Protein AF-A0A7S3MMF6-F1 (afdb_monomer_lite)

Structure (mmCIF, N/CA/C/O backbone):
data_AF-A0A7S3MMF6-F1
#
_entry.id   AF-A0A7S3MMF6-F1
#
loop_
_atom_site.group_PDB
_atom_site.id
_atom_site.type_symbol
_atom_site.label_atom_id
_atom_site.label_alt_id
_atom_site.label_comp_id
_atom_site.label_asym_id
_atom_site.label_entity_id
_atom_site.label_seq_id
_atom_site.pdbx_PDB_ins_code
_atom_site.Cartn_x
_atom_site.Cartn_y
_atom_site.Cartn_z
_atom_site.occupancy
_atom_site.B_iso_or_equiv
_atom_site.auth_seq_id
_atom_site.auth_comp_id
_atom_site.auth_asym_id
_atom_site.auth_atom_id
_atom_site.pdbx_PDB_model_num
ATOM 1 N N . MET A 1 1 ? 13.636 -14.211 -24.136 1.00 75.06 1 MET A N 1
ATOM 2 C CA . MET A 1 1 ? 12.797 -13.043 -23.828 1.00 75.06 1 MET A CA 1
ATOM 3 C C . MET A 1 1 ? 13.705 -11.837 -23.669 1.00 75.06 1 MET A C 1
ATOM 5 O O . MET A 1 1 ? 14.673 -11.921 -22.918 1.00 75.06 1 MET A O 1
ATOM 9 N N . THR A 1 2 ? 13.463 -10.772 -24.421 1.00 92.12 2 THR A N 1
ATOM 10 C CA . THR A 1 2 ? 14.153 -9.486 -24.279 1.00 92.12 2 THR A CA 1
ATOM 11 C C . THR A 1 2 ? 13.730 -8.794 -22.979 1.00 92.12 2 THR A C 1
ATOM 13 O O . THR A 1 2 ? 12.736 -9.172 -22.358 1.00 92.12 2 THR A O 1
ATOM 16 N N . LEU A 1 3 ? 14.459 -7.754 -22.562 1.00 87.31 3 LEU A N 1
ATOM 17 C CA . LEU A 1 3 ? 14.064 -6.953 -21.397 1.00 87.31 3 LEU A CA 1
ATOM 18 C C . LEU A 1 3 ? 12.680 -6.309 -21.591 1.00 87.31 3 LEU A C 1
ATOM 20 O O . LEU A 1 3 ? 11.883 -6.288 -20.661 1.00 87.31 3 LEU A O 1
ATOM 24 N N . ALA A 1 4 ? 12.373 -5.838 -22.803 1.00 90.44 4 ALA A N 1
ATOM 25 C CA . ALA A 1 4 ? 11.084 -5.220 -23.112 1.00 90.44 4 ALA A CA 1
ATOM 26 C C . ALA A 1 4 ? 9.922 -6.218 -22.997 1.00 90.44 4 ALA A C 1
ATOM 28 O O . ALA A 1 4 ? 8.887 -5.905 -22.415 1.00 90.44 4 ALA A O 1
ATOM 29 N N . GLU A 1 5 ? 10.110 -7.441 -23.494 1.00 90.75 5 GLU A N 1
ATOM 30 C CA . GLU A 1 5 ? 9.125 -8.515 -23.342 1.00 90.75 5 GLU A CA 1
ATOM 31 C C . GLU A 1 5 ? 8.950 -8.910 -21.863 1.00 90.75 5 GLU A C 1
ATOM 33 O O . GLU A 1 5 ? 7.824 -9.119 -21.418 1.00 90.75 5 GLU A O 1
ATOM 38 N N . TYR A 1 6 ? 10.038 -8.949 -21.080 1.00 87.88 6 TYR A N 1
ATOM 39 C CA . TYR A 1 6 ? 9.980 -9.232 -19.639 1.00 87.88 6 TYR A CA 1
ATOM 40 C C . TYR A 1 6 ? 9.169 -8.173 -18.875 1.00 87.88 6 TYR A C 1
ATOM 42 O O . TYR A 1 6 ? 8.351 -8.523 -18.020 1.00 87.88 6 TYR A O 1
ATOM 50 N N . GLU A 1 7 ? 9.364 -6.887 -19.184 1.00 89.94 7 GLU A N 1
ATOM 51 C CA . GLU A 1 7 ? 8.584 -5.799 -18.581 1.00 89.94 7 GLU A CA 1
ATOM 52 C C . GLU A 1 7 ? 7.107 -5.868 -18.985 1.00 89.94 7 GLU A C 1
ATOM 54 O O . GLU A 1 7 ? 6.244 -5.801 -18.112 1.00 89.94 7 GLU A O 1
ATOM 59 N N . ALA A 1 8 ? 6.804 -6.117 -20.264 1.00 91.69 8 ALA A N 1
ATOM 60 C CA . ALA A 1 8 ? 5.425 -6.237 -20.743 1.00 91.69 8 ALA A CA 1
ATOM 61 C C . ALA A 1 8 ? 4.652 -7.371 -20.043 1.00 91.69 8 ALA A C 1
ATOM 63 O O . ALA A 1 8 ? 3.504 -7.191 -19.631 1.00 91.69 8 ALA A O 1
ATOM 64 N N . VAL A 1 9 ? 5.289 -8.530 -19.845 1.00 90.56 9 VAL A N 1
ATOM 65 C CA . VAL A 1 9 ? 4.706 -9.636 -19.063 1.00 90.56 9 VAL A CA 1
ATOM 66 C C . VAL A 1 9 ? 4.527 -9.234 -17.593 1.00 90.56 9 VAL A C 1
ATOM 68 O O . VAL A 1 9 ? 3.535 -9.600 -16.959 1.00 90.56 9 VAL A O 1
ATOM 71 N N . GLY A 1 10 ? 5.454 -8.445 -17.046 1.00 91.25 10 GLY A N 1
ATOM 72 C CA . GLY A 1 10 ? 5.378 -7.922 -15.681 1.00 91.25 10 GLY A CA 1
ATOM 73 C C . GLY A 1 10 ? 4.186 -7.001 -15.462 1.00 91.25 10 GLY A C 1
ATOM 74 O O . GLY A 1 10 ? 3.491 -7.121 -14.447 1.00 91.25 10 GLY A O 1
ATOM 75 N N . ASP A 1 11 ? 3.923 -6.124 -16.423 1.00 92.44 11 ASP A N 1
ATOM 76 C CA . ASP A 1 11 ? 2.786 -5.209 -16.396 1.00 92.44 11 ASP A CA 1
ATOM 77 C C . ASP A 1 11 ? 1.463 -5.962 -16.573 1.00 92.44 11 ASP A C 1
ATOM 79 O O . ASP A 1 11 ? 0.513 -5.717 -15.824 1.00 92.44 11 ASP A O 1
ATOM 83 N N . LEU A 1 12 ? 1.419 -6.960 -17.465 1.00 94.19 12 LEU A N 1
ATOM 84 C CA . LEU A 1 12 ? 0.256 -7.840 -17.628 1.00 94.19 12 LEU A CA 1
ATOM 85 C C . LEU A 1 12 ? -0.094 -8.562 -16.320 1.00 94.19 12 LEU A C 1
ATOM 87 O O . LEU A 1 12 ? -1.253 -8.576 -15.901 1.00 94.19 12 LEU A O 1
ATOM 91 N N . ILE A 1 13 ? 0.908 -9.136 -15.649 1.00 94.19 13 ILE A N 1
ATOM 92 C CA . ILE A 1 13 ? 0.711 -9.837 -14.375 1.00 94.19 13 ILE A CA 1
ATOM 93 C C . ILE A 1 13 ? 0.284 -8.872 -13.273 1.00 94.19 13 ILE A C 1
ATOM 95 O O . ILE A 1 13 ? -0.586 -9.214 -12.473 1.00 94.19 13 ILE A O 1
ATOM 99 N N . THR A 1 14 ? 0.840 -7.661 -13.248 1.00 95.75 14 THR A N 1
ATOM 100 C CA . THR A 1 14 ? 0.409 -6.614 -12.314 1.00 95.75 14 THR A CA 1
ATOM 101 C C . THR A 1 14 ? -1.070 -6.281 -12.507 1.00 95.75 14 THR A C 1
ATOM 103 O O . THR A 1 14 ? -1.829 -6.290 -11.536 1.00 95.75 14 THR A O 1
ATOM 106 N N . GLY A 1 15 ? -1.498 -6.051 -13.752 1.00 96.19 15 GLY A N 1
ATOM 107 C CA . GLY A 1 15 ? -2.894 -5.763 -14.079 1.00 96.19 15 GLY A CA 1
ATOM 108 C C . GLY A 1 15 ? -3.831 -6.915 -13.713 1.00 96.19 15 GLY A C 1
ATOM 109 O O . GLY A 1 15 ? -4.857 -6.696 -13.067 1.00 96.19 15 GLY A O 1
ATOM 110 N N . TYR A 1 16 ? -3.455 -8.154 -14.047 1.00 96.75 16 TYR A N 1
ATOM 111 C CA . TYR A 1 16 ? -4.220 -9.345 -13.670 1.00 96.75 16 TYR A CA 1
ATOM 112 C C . TYR A 1 16 ? -4.363 -9.471 -12.149 1.00 96.75 16 TYR A C 1
ATOM 114 O O . TYR A 1 16 ? -5.465 -9.667 -11.640 1.00 96.75 16 TYR A O 1
ATOM 122 N N . LEU A 1 17 ? -3.266 -9.311 -11.411 1.00 97.25 17 LEU A N 1
ATOM 123 C CA . LEU A 1 17 ? -3.246 -9.410 -9.957 1.00 97.25 17 LEU A CA 1
ATOM 124 C C . LEU A 1 17 ? -4.150 -8.363 -9.299 1.00 97.25 17 LEU A C 1
ATOM 126 O O . LEU A 1 17 ? -4.963 -8.708 -8.444 1.00 97.25 17 LEU A O 1
ATOM 130 N N . GLN A 1 18 ? -4.070 -7.106 -9.735 1.00 97.81 18 GLN A N 1
ATOM 131 C CA . GLN A 1 18 ? -4.945 -6.039 -9.243 1.00 97.81 18 GLN A CA 1
ATOM 132 C C . GLN A 1 18 ? -6.414 -6.290 -9.594 1.00 97.81 18 GLN A C 1
ATOM 134 O O . GLN A 1 18 ? -7.297 -6.020 -8.782 1.00 97.81 18 GLN A O 1
ATOM 139 N N . ASN A 1 19 ? -6.694 -6.881 -10.756 1.00 98.12 19 ASN A N 1
ATOM 140 C CA . ASN A 1 19 ? -8.042 -7.308 -11.113 1.00 98.12 19 ASN A CA 1
ATOM 141 C C . ASN A 1 19 ? -8.558 -8.434 -10.197 1.00 98.12 19 ASN A C 1
ATOM 143 O O . ASN A 1 19 ? -9.714 -8.403 -9.779 1.00 98.12 19 ASN A O 1
ATOM 147 N N . VAL A 1 20 ? -7.708 -9.398 -9.825 1.00 98.06 20 VAL A N 1
ATOM 148 C CA . VAL A 1 20 ? -8.057 -10.430 -8.833 1.00 98.06 20 VAL A CA 1
ATOM 149 C C . VAL A 1 20 ? -8.347 -9.798 -7.471 1.00 98.06 20 VAL A C 1
ATOM 151 O O . VAL A 1 20 ? -9.352 -10.147 -6.856 1.00 98.06 20 VAL A O 1
ATOM 154 N N . MET A 1 21 ? -7.530 -8.844 -7.012 1.00 98.50 21 MET A N 1
ATOM 155 C CA . MET A 1 21 ? -7.779 -8.120 -5.757 1.00 98.50 21 MET A CA 1
ATOM 156 C C . MET A 1 21 ? -9.150 -7.431 -5.761 1.00 98.50 21 MET A C 1
ATOM 158 O O . MET A 1 21 ? -9.923 -7.595 -4.819 1.00 98.50 21 MET A O 1
ATOM 162 N N . LYS A 1 22 ? -9.492 -6.726 -6.844 1.00 98.56 22 LYS A N 1
ATOM 163 C CA . LYS A 1 22 ? -10.790 -6.052 -6.980 1.00 98.56 22 LYS A CA 1
ATOM 164 C C . LYS A 1 22 ? -11.956 -7.041 -7.015 1.00 98.56 22 LYS A C 1
ATOM 166 O O . LYS A 1 22 ? -12.875 -6.945 -6.211 1.00 98.56 22 LYS A O 1
ATOM 171 N N . ASN A 1 23 ? -11.901 -8.038 -7.895 1.00 98.12 23 ASN A N 1
ATOM 172 C CA . ASN A 1 23 ? -13.064 -8.885 -8.176 1.00 98.12 23 ASN A CA 1
ATOM 173 C C . ASN A 1 23 ? -13.262 -10.025 -7.170 1.00 98.12 23 ASN A C 1
ATOM 175 O O . ASN A 1 23 ? -14.395 -10.378 -6.860 1.00 98.12 23 ASN A O 1
ATOM 179 N N . ARG A 1 24 ? -12.177 -10.631 -6.667 1.00 97.31 24 ARG A N 1
ATOM 180 C CA . ARG A 1 24 ? -12.257 -11.770 -5.733 1.00 97.31 24 ARG A CA 1
ATOM 181 C C . ARG A 1 24 ? -12.275 -11.323 -4.273 1.00 97.31 24 ARG A C 1
ATOM 183 O O . ARG A 1 24 ? -12.893 -11.989 -3.442 1.00 97.31 24 ARG A O 1
ATOM 190 N N . PHE A 1 25 ? -11.595 -10.221 -3.962 1.00 97.81 25 PHE A N 1
ATOM 191 C CA . PHE A 1 25 ? -11.432 -9.736 -2.590 1.00 97.81 25 PHE A CA 1
ATOM 192 C C . PHE A 1 25 ? -12.188 -8.440 -2.300 1.00 97.81 25 PHE A C 1
ATOM 194 O O . PHE A 1 25 ? -12.192 -8.017 -1.152 1.00 97.81 25 PHE A O 1
ATOM 201 N N . GLY A 1 26 ? -12.851 -7.836 -3.292 1.00 97.94 26 GLY A N 1
ATOM 202 C CA . GLY A 1 26 ? -13.626 -6.609 -3.095 1.00 97.94 26 GLY A CA 1
ATOM 203 C C . GLY A 1 26 ? -12.765 -5.376 -2.816 1.00 97.94 26 GLY A C 1
ATOM 204 O O . GLY A 1 26 ? -13.288 -4.360 -2.363 1.00 97.94 26 GLY A O 1
ATOM 205 N N . MET A 1 27 ? -11.453 -5.453 -3.073 1.00 98.62 27 MET A N 1
ATOM 206 C CA . MET A 1 27 ? -10.541 -4.342 -2.808 1.00 98.62 27 MET A CA 1
ATOM 207 C C . MET A 1 27 ? -10.930 -3.128 -3.653 1.00 98.62 27 MET A C 1
ATOM 209 O O . MET A 1 27 ? -11.120 -3.238 -4.864 1.00 98.62 27 MET A O 1
ATOM 213 N N . GLN A 1 28 ? -11.002 -1.967 -3.019 1.00 98.50 28 GLN A N 1
ATOM 214 C CA . GLN A 1 28 ? -11.266 -0.685 -3.650 1.00 98.50 28 GLN A CA 1
ATOM 215 C C . GLN A 1 28 ? -9.948 -0.025 -4.041 1.00 98.50 28 GLN A C 1
ATOM 217 O O . GLN A 1 28 ? -9.035 0.106 -3.228 1.00 98.50 28 GLN A O 1
ATOM 222 N N . GLU A 1 29 ? -9.850 0.390 -5.300 1.00 98.38 29 GLU A N 1
ATOM 223 C CA . GLU A 1 29 ? -8.704 1.132 -5.817 1.00 98.38 29 GLU A CA 1
ATOM 224 C C . GLU A 1 29 ? -8.907 2.627 -5.568 1.00 98.38 29 GLU A C 1
ATOM 226 O O . GLU A 1 29 ? -9.846 3.230 -6.089 1.00 98.38 29 GLU A O 1
ATOM 231 N N . ILE A 1 30 ? -8.019 3.229 -4.779 1.00 97.25 30 ILE A N 1
ATOM 232 C CA . ILE A 1 30 ? -8.056 4.656 -4.454 1.00 97.25 30 ILE A CA 1
ATOM 233 C C . ILE A 1 30 ? -6.862 5.330 -5.110 1.00 97.25 30 ILE A C 1
ATOM 235 O O . ILE A 1 30 ? -5.728 4.877 -4.973 1.00 97.25 30 ILE A O 1
ATOM 239 N N . TRP A 1 31 ? -7.111 6.441 -5.795 1.00 96.50 31 TRP A N 1
ATOM 240 C CA . TRP A 1 31 ? -6.059 7.255 -6.389 1.00 96.50 31 TRP A CA 1
ATOM 241 C C . TRP A 1 31 ? -5.713 8.419 -5.472 1.00 96.50 31 TRP A C 1
ATOM 243 O O . TRP A 1 31 ? -6.559 9.267 -5.194 1.00 96.50 31 TRP A O 1
ATOM 253 N N . VAL A 1 32 ? -4.465 8.454 -5.024 1.00 95.25 32 VAL A N 1
ATOM 254 C CA . VAL A 1 32 ? -3.954 9.421 -4.056 1.00 95.25 32 VAL A CA 1
ATOM 255 C C . VAL A 1 32 ? -2.933 10.356 -4.690 1.00 95.25 32 VAL A C 1
ATOM 257 O O . VAL A 1 32 ? -2.153 9.962 -5.557 1.00 95.25 32 VAL A O 1
ATOM 260 N N . GLY A 1 33 ? -2.946 11.605 -4.247 1.00 91.38 33 GLY A N 1
ATOM 261 C CA . GLY A 1 33 ? -2.087 12.678 -4.733 1.00 91.38 33 GLY A CA 1
ATOM 262 C C . GLY A 1 33 ? -2.135 13.863 -3.774 1.00 91.38 33 GLY A C 1
ATOM 263 O O . GLY A 1 33 ? -2.475 13.713 -2.599 1.00 91.38 33 GLY A O 1
ATOM 264 N N . ASP A 1 34 ? -1.813 15.054 -4.263 1.00 86.81 34 ASP A N 1
ATOM 265 C CA . ASP A 1 34 ? -1.909 16.257 -3.440 1.00 86.81 34 ASP A CA 1
ATOM 266 C C . ASP A 1 34 ? -3.377 16.602 -3.135 1.00 86.81 34 ASP A C 1
ATOM 268 O O . ASP A 1 34 ? -4.157 16.903 -4.037 1.00 86.81 34 ASP A O 1
ATOM 272 N N . SER A 1 35 ? -3.750 16.598 -1.851 1.00 80.12 35 SER A N 1
ATOM 273 C CA . SER A 1 35 ? -5.098 16.972 -1.403 1.00 80.12 35 SER A CA 1
ATOM 274 C C . SER A 1 35 ? -5.503 18.398 -1.797 1.00 80.12 35 SER A C 1
ATOM 276 O O . SER A 1 35 ? -6.690 18.661 -1.982 1.00 80.12 35 SER A O 1
ATOM 278 N N . ALA A 1 36 ? -4.536 19.307 -1.973 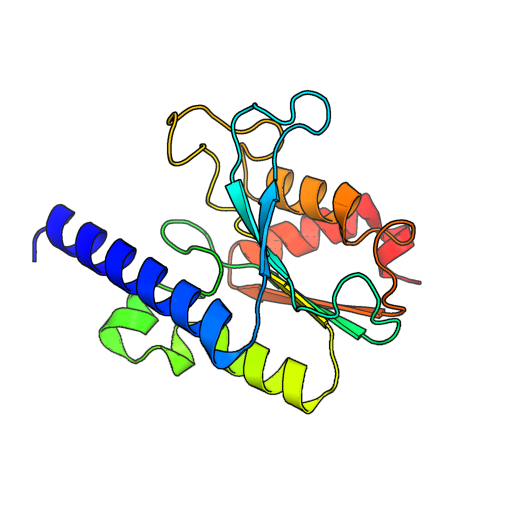1.00 86.56 36 ALA A N 1
ATOM 279 C CA . ALA A 1 36 ? -4.790 20.674 -2.422 1.00 86.56 36 ALA A CA 1
ATOM 280 C C . ALA A 1 36 ? -5.051 20.765 -3.936 1.00 86.56 36 ALA A C 1
ATOM 282 O O . ALA A 1 36 ? -5.598 21.761 -4.410 1.00 86.56 36 ALA A O 1
ATOM 283 N N . ASN A 1 37 ? -4.695 19.728 -4.701 1.00 89.75 37 ASN A N 1
ATOM 284 C CA . ASN A 1 37 ? -4.936 19.646 -6.136 1.00 89.75 37 ASN A CA 1
ATOM 285 C C . ASN A 1 37 ? -5.556 18.287 -6.518 1.00 89.75 37 ASN A C 1
ATOM 287 O O . ASN A 1 37 ? -4.853 17.406 -7.020 1.00 89.75 37 ASN A O 1
ATOM 291 N N . PRO A 1 38 ? -6.883 18.120 -6.358 1.00 86.19 38 PRO A N 1
ATOM 292 C CA . PRO A 1 38 ? -7.578 16.863 -6.663 1.00 86.19 38 PRO A CA 1
ATOM 293 C C . PRO A 1 38 ? -7.458 16.398 -8.123 1.00 86.19 38 PRO A C 1
ATOM 295 O O . PRO A 1 38 ? -7.602 15.211 -8.414 1.00 86.19 38 PRO A O 1
ATOM 298 N N . ASN A 1 39 ? -7.188 17.327 -9.045 1.00 90.44 39 ASN A N 1
ATOM 299 C CA . ASN A 1 39 ? -6.976 17.044 -10.468 1.00 90.44 39 ASN A CA 1
ATOM 300 C C . ASN A 1 39 ? -5.490 16.856 -10.820 1.00 90.44 39 ASN A C 1
ATOM 302 O O . ASN A 1 39 ? -5.143 16.741 -11.995 1.00 90.44 39 ASN A O 1
ATOM 306 N N . GLY A 1 40 ? -4.614 16.867 -9.816 1.00 93.31 40 GLY A N 1
ATOM 307 C CA . GLY A 1 40 ? -3.180 16.699 -9.965 1.00 93.31 40 GLY A CA 1
ATOM 308 C C . GLY A 1 40 ? -2.754 15.254 -10.247 1.00 93.31 40 GLY A C 1
ATOM 309 O O . GLY A 1 40 ? -3.583 14.340 -10.318 1.00 93.31 40 GLY A O 1
ATOM 310 N N . PRO A 1 41 ? -1.436 15.038 -10.401 1.00 96.06 41 PRO A N 1
ATOM 311 C CA . PRO A 1 41 ? -0.879 13.716 -10.638 1.00 96.06 41 PRO A CA 1
ATOM 312 C C . PRO A 1 41 ? -1.127 12.817 -9.419 1.00 96.06 41 PRO A C 1
ATOM 314 O O . PRO A 1 41 ? -1.024 13.257 -8.271 1.00 96.06 41 PRO A O 1
ATOM 317 N N . LYS A 1 42 ? -1.451 11.547 -9.675 1.00 96.50 42 LYS A N 1
ATOM 318 C CA . LYS A 1 42 ? -1.908 10.594 -8.658 1.00 96.50 42 LYS A CA 1
ATOM 319 C C . LYS A 1 42 ? -1.384 9.183 -8.890 1.00 96.50 42 LYS A C 1
ATOM 321 O O . LYS A 1 42 ? -1.137 8.778 -10.022 1.00 96.50 42 LYS A O 1
ATOM 326 N N . VAL A 1 43 ? -1.247 8.428 -7.808 1.00 96.88 43 VAL A N 1
ATOM 327 C CA . VAL A 1 43 ? -0.881 7.005 -7.813 1.00 96.88 43 VAL A CA 1
ATOM 328 C C . VAL A 1 43 ? -1.942 6.190 -7.098 1.00 96.88 43 VAL A C 1
ATOM 330 O O . VAL A 1 43 ? -2.678 6.728 -6.277 1.00 96.88 43 VAL A O 1
ATOM 333 N N . ASN A 1 44 ? -2.048 4.903 -7.407 1.00 97.44 44 ASN A N 1
ATOM 334 C CA . ASN A 1 44 ? -3.056 4.065 -6.778 1.00 97.44 44 ASN A CA 1
ATOM 335 C C . ASN A 1 44 ? -2.562 3.421 -5.476 1.00 97.44 44 ASN A C 1
ATOM 337 O O . ASN A 1 44 ? -1.391 3.080 -5.322 1.00 97.44 44 ASN A O 1
ATOM 341 N N . ILE A 1 45 ? -3.498 3.207 -4.563 1.00 98.50 45 ILE A N 1
ATOM 342 C CA . ILE A 1 45 ? -3.424 2.271 -3.443 1.00 98.50 45 ILE A CA 1
ATOM 343 C C . ILE A 1 45 ? -4.674 1.394 -3.473 1.00 98.50 45 ILE A C 1
ATOM 345 O O . ILE A 1 45 ? -5.613 1.664 -4.226 1.00 98.50 45 ILE A O 1
ATOM 349 N N . PHE A 1 46 ? -4.709 0.364 -2.634 1.00 98.88 46 PHE A N 1
ATOM 350 C CA . PHE A 1 46 ? -5.897 -0.469 -2.480 1.00 98.88 46 PHE A CA 1
ATOM 351 C C . PHE A 1 46 ? -6.298 -0.563 -1.018 1.00 98.88 46 PHE A C 1
ATOM 353 O O . PHE A 1 46 ? -5.439 -0.731 -0.157 1.00 98.88 46 PHE A O 1
ATOM 360 N N . VAL A 1 47 ? -7.596 -0.503 -0.744 1.00 98.81 47 VAL A N 1
ATOM 361 C CA . VAL A 1 47 ? -8.156 -0.721 0.595 1.00 98.81 47 VAL A CA 1
ATOM 362 C C . VAL A 1 47 ? -9.295 -1.735 0.540 1.00 98.81 47 VAL A C 1
ATOM 364 O O . VAL A 1 47 ? -9.889 -1.921 -0.520 1.00 98.81 47 VAL A O 1
ATOM 367 N N . SER A 1 48 ? -9.596 -2.425 1.637 1.00 98.56 48 SER A N 1
ATOM 368 C CA . SER A 1 48 ? -10.814 -3.242 1.722 1.00 98.56 48 SER A CA 1
ATOM 369 C C . SER A 1 48 ? -12.070 -2.360 1.715 1.00 98.56 48 SER A C 1
ATOM 371 O O . SER A 1 48 ? -12.012 -1.165 2.010 1.00 98.56 48 SER A O 1
ATOM 373 N N . ASP A 1 49 ? -13.216 -2.936 1.357 1.00 97.19 49 ASP A N 1
ATOM 374 C CA . ASP A 1 49 ? -14.510 -2.239 1.324 1.00 97.19 49 ASP A CA 1
ATOM 375 C C . ASP A 1 49 ? -14.937 -1.691 2.696 1.00 97.19 49 ASP A C 1
ATOM 377 O O . ASP A 1 49 ? -15.576 -0.642 2.783 1.00 97.19 49 ASP A O 1
ATOM 381 N N . ASP A 1 50 ? -14.523 -2.357 3.769 1.00 97.81 50 ASP A N 1
ATOM 382 C CA . ASP A 1 50 ? -14.780 -1.982 5.155 1.00 97.81 50 ASP A CA 1
ATOM 383 C C . ASP A 1 50 ? -13.714 -1.059 5.778 1.00 97.81 50 ASP A C 1
ATOM 385 O O . ASP A 1 50 ? -13.850 -0.681 6.942 1.00 97.81 50 ASP A O 1
ATOM 389 N N . PHE A 1 51 ? -12.670 -0.656 5.042 1.00 98.44 51 PHE A N 1
AT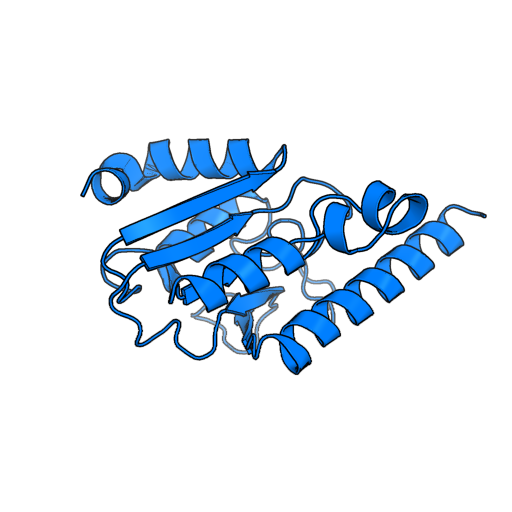OM 390 C CA . PHE A 1 51 ? -11.508 0.053 5.601 1.00 98.44 51 PHE A CA 1
ATOM 391 C C . PHE A 1 51 ? -11.870 1.305 6.418 1.00 98.44 51 PHE A C 1
ATOM 393 O O . PHE A 1 51 ? -11.341 1.507 7.509 1.00 98.44 51 PHE A O 1
ATOM 400 N N . PHE A 1 52 ? -12.809 2.120 5.930 1.00 97.56 52 PHE A N 1
ATOM 401 C CA . PHE A 1 52 ? -13.206 3.379 6.578 1.00 97.56 52 PHE A CA 1
ATOM 402 C C . PHE A 1 52 ? -14.239 3.224 7.700 1.00 97.56 52 PHE A C 1
ATOM 404 O O . PHE A 1 52 ? -14.641 4.223 8.294 1.00 97.56 52 PHE A O 1
ATOM 411 N N . VAL A 1 53 ? -14.678 2.001 8.009 1.00 97.69 53 VAL A N 1
ATOM 412 C CA . VAL A 1 53 ? -15.691 1.744 9.049 1.00 97.69 53 VAL A CA 1
ATOM 413 C C . VAL A 1 53 ? -15.316 0.614 10.012 1.00 97.69 53 VAL A C 1
ATOM 415 O O . VAL A 1 53 ? -15.904 0.510 11.088 1.00 97.69 53 VAL A O 1
ATOM 418 N N . ASN A 1 54 ? -14.344 -0.232 9.665 1.00 97.50 54 ASN A N 1
ATOM 419 C CA . ASN A 1 54 ? -13.916 -1.354 10.493 1.00 97.50 54 ASN A CA 1
ATOM 420 C C . ASN A 1 54 ? -13.110 -0.852 11.705 1.00 97.50 54 ASN A C 1
ATOM 422 O O . ASN A 1 54 ? -11.980 -0.390 11.571 1.00 97.50 54 ASN A O 1
ATOM 426 N N . MET A 1 55 ? -13.694 -0.982 12.900 1.00 97.19 55 MET A N 1
ATOM 427 C CA . MET A 1 55 ? -13.073 -0.599 14.179 1.00 97.19 55 MET A CA 1
ATOM 428 C C . MET A 1 55 ? -12.201 -1.706 14.806 1.00 97.19 55 MET A C 1
ATOM 430 O O . MET A 1 55 ? -11.704 -1.569 15.924 1.00 97.19 55 MET A O 1
ATOM 434 N N . GLY A 1 56 ? -12.029 -2.830 14.113 1.00 96.38 56 GLY A N 1
ATOM 435 C CA . GLY A 1 56 ? -11.205 -3.960 14.524 1.00 96.38 56 GLY A CA 1
ATOM 436 C C . GLY A 1 56 ? -9.727 -3.748 14.202 1.00 96.38 56 GLY A C 1
ATOM 437 O O . GLY A 1 56 ? -9.123 -2.750 14.589 1.00 96.38 56 GLY A O 1
ATOM 438 N N . ARG A 1 57 ? -9.124 -4.722 13.514 1.00 96.94 57 ARG A N 1
ATOM 439 C CA . ARG A 1 57 ? -7.708 -4.693 13.122 1.00 96.94 57 ARG A CA 1
ATOM 440 C C . ARG A 1 57 ? -7.571 -4.337 11.647 1.00 96.94 57 ARG A C 1
ATOM 442 O O . ARG A 1 57 ? -8.338 -4.849 10.836 1.00 96.94 57 ARG A O 1
ATOM 449 N N . CYS A 1 58 ? -6.549 -3.559 11.310 1.00 98.06 58 CYS A N 1
ATOM 450 C CA . CYS A 1 58 ? -6.167 -3.278 9.930 1.00 98.06 58 CYS A CA 1
ATOM 451 C C . CYS A 1 58 ? -4.793 -3.881 9.606 1.00 98.06 58 CYS A C 1
ATOM 453 O O . CYS A 1 58 ? -3.800 -3.611 10.289 1.00 98.06 58 CYS A O 1
ATOM 455 N N . LEU A 1 59 ? -4.724 -4.660 8.528 1.00 98.56 59 LEU A N 1
ATOM 456 C CA . LEU A 1 59 ? -3.493 -5.201 7.962 1.00 98.56 59 LEU A CA 1
ATOM 457 C C . LEU A 1 59 ? -2.961 -4.275 6.859 1.00 98.56 59 LEU A C 1
ATOM 459 O O . LEU A 1 59 ? -3.595 -4.078 5.826 1.00 98.56 59 LEU A O 1
ATOM 463 N N . VAL A 1 60 ? -1.759 -3.744 7.055 1.00 98.50 60 VAL A N 1
ATOM 464 C CA . VAL A 1 60 ? -1.063 -2.876 6.101 1.00 98.50 60 VAL A CA 1
ATOM 465 C C . VAL A 1 60 ? 0.008 -3.680 5.367 1.00 98.50 60 VAL A C 1
ATOM 467 O O . VAL A 1 60 ? 0.898 -4.253 5.998 1.00 98.50 60 VAL A O 1
ATOM 470 N N . LEU A 1 61 ? -0.051 -3.715 4.035 1.00 98.69 61 LEU A N 1
ATOM 471 C CA . LEU A 1 61 ? 0.866 -4.485 3.191 1.00 98.69 61 LEU A CA 1
ATOM 472 C C . LEU A 1 61 ? 1.823 -3.568 2.420 1.00 98.69 61 LEU A C 1
ATOM 474 O O . LEU A 1 61 ? 1.391 -2.703 1.655 1.00 98.69 61 LEU A O 1
ATOM 478 N N . LEU A 1 62 ? 3.133 -3.786 2.595 1.00 98.12 62 LEU A N 1
ATOM 479 C CA . LEU A 1 62 ? 4.199 -2.980 1.988 1.00 98.12 62 LEU A CA 1
ATOM 480 C C . LEU A 1 62 ? 5.151 -3.832 1.138 1.00 98.12 62 LEU A C 1
ATOM 482 O O . LEU A 1 62 ? 5.942 -4.631 1.646 1.00 98.12 62 LEU A O 1
ATOM 486 N N . GLN A 1 63 ? 5.102 -3.629 -0.175 1.00 96.38 63 GLN A N 1
ATOM 487 C CA . GLN A 1 63 ? 5.955 -4.315 -1.151 1.00 96.38 63 GLN A CA 1
ATOM 488 C C . GLN A 1 63 ? 7.457 -3.980 -1.029 1.00 96.38 63 GLN A C 1
ATOM 490 O O . GLN A 1 63 ? 7.864 -2.995 -0.408 1.00 96.38 63 GLN A O 1
ATOM 495 N N . GLY A 1 64 ? 8.282 -4.788 -1.705 1.00 93.75 64 GLY A N 1
ATOM 496 C CA . GLY A 1 64 ? 9.705 -4.510 -1.923 1.00 93.75 64 GLY A CA 1
ATOM 497 C C . GLY A 1 64 ? 9.961 -3.441 -2.992 1.00 93.75 64 GLY A C 1
ATOM 498 O O . GLY A 1 64 ? 9.037 -2.853 -3.546 1.00 93.75 64 GLY A O 1
ATOM 499 N N . THR A 1 65 ? 11.235 -3.188 -3.299 1.00 92.00 65 THR A N 1
ATOM 500 C CA . THR A 1 65 ? 11.636 -2.167 -4.287 1.00 92.00 65 THR A CA 1
ATOM 501 C C . THR A 1 65 ? 11.466 -2.639 -5.739 1.00 92.00 65 THR A C 1
ATOM 503 O O . THR A 1 65 ? 11.109 -3.788 -6.018 1.00 92.00 65 THR A O 1
ATOM 506 N N . GLY A 1 66 ? 11.773 -1.740 -6.670 1.00 90.44 66 GLY A N 1
ATOM 507 C CA . GLY A 1 66 ? 11.901 -2.009 -8.090 1.00 90.44 66 GLY A CA 1
ATOM 508 C C . GLY A 1 66 ? 10.547 -2.147 -8.765 1.00 90.44 66 GLY A C 1
ATOM 509 O O . GLY A 1 66 ? 9.699 -1.253 -8.739 1.00 90.44 66 GLY A O 1
ATOM 510 N N . ALA A 1 67 ? 10.366 -3.285 -9.411 1.00 90.62 67 ALA A N 1
ATOM 511 C CA . ALA A 1 67 ? 9.292 -3.491 -10.361 1.00 90.62 67 ALA A CA 1
ATOM 512 C C . ALA A 1 67 ? 8.000 -4.043 -9.726 1.00 90.62 67 ALA A C 1
ATOM 514 O O . ALA A 1 67 ? 7.006 -4.264 -10.412 1.00 90.62 67 ALA A O 1
ATOM 515 N N . CYS A 1 68 ? 8.001 -4.241 -8.404 1.00 94.38 68 CYS A N 1
ATOM 516 C CA . CYS A 1 68 ? 6.809 -4.622 -7.652 1.00 94.38 68 CYS A CA 1
ATOM 517 C C . CYS A 1 68 ? 5.795 -3.470 -7.656 1.00 94.38 68 CYS A C 1
ATOM 519 O O . CYS A 1 68 ? 6.181 -2.295 -7.621 1.00 94.38 68 CYS A O 1
ATOM 521 N N . ARG A 1 69 ? 4.508 -3.807 -7.680 1.00 96.31 69 ARG A N 1
ATOM 522 C CA . ARG A 1 69 ? 3.362 -2.891 -7.581 1.00 96.31 69 ARG A CA 1
ATOM 523 C C . ARG A 1 69 ? 2.371 -3.437 -6.559 1.00 96.31 69 ARG A C 1
ATOM 525 O O . ARG A 1 69 ? 2.508 -4.593 -6.151 1.00 96.31 69 ARG A O 1
ATOM 532 N N . ALA A 1 70 ? 1.398 -2.618 -6.157 1.00 97.44 70 ALA A N 1
ATOM 533 C CA . ALA A 1 70 ? 0.438 -3.001 -5.127 1.00 97.44 70 ALA A CA 1
ATOM 534 C C . ALA A 1 70 ? -0.189 -4.366 -5.443 1.00 97.44 70 ALA A C 1
ATOM 536 O O . ALA A 1 70 ? -0.665 -4.598 -6.558 1.00 97.44 70 ALA A O 1
ATOM 537 N N . GLY A 1 71 ? -0.135 -5.264 -4.460 1.00 97.50 71 GLY A N 1
ATOM 538 C CA . GLY A 1 71 ? -0.532 -6.663 -4.582 1.00 97.50 71 GLY A CA 1
ATOM 539 C C . GLY A 1 71 ? 0.636 -7.638 -4.743 1.00 97.50 71 GLY A C 1
ATOM 540 O O . GLY A 1 71 ? 0.444 -8.824 -4.511 1.00 97.50 71 GLY A O 1
ATOM 541 N N . MET A 1 72 ? 1.844 -7.196 -5.108 1.00 97.25 72 MET A N 1
ATOM 542 C CA . MET A 1 72 ? 2.976 -8.070 -5.450 1.00 97.25 72 MET A CA 1
ATOM 543 C C . MET A 1 72 ? 4.113 -8.008 -4.420 1.00 97.25 72 MET A C 1
ATOM 545 O O . MET A 1 72 ? 4.547 -6.926 -4.024 1.00 97.25 72 MET A O 1
ATOM 549 N N . TRP A 1 73 ? 4.672 -9.168 -4.060 1.00 96.12 73 TRP A N 1
ATOM 550 C CA . TRP A 1 73 ? 5.899 -9.260 -3.260 1.00 96.12 73 TRP A CA 1
ATOM 551 C C . TRP A 1 73 ? 7.163 -9.269 -4.108 1.00 96.12 73 TRP A C 1
ATOM 553 O O . TRP A 1 73 ? 8.124 -8.567 -3.777 1.00 96.12 73 TRP A O 1
ATOM 563 N N . ALA A 1 74 ? 7.161 -10.071 -5.177 1.00 93.75 74 ALA A N 1
ATOM 564 C CA . ALA A 1 74 ? 8.278 -10.206 -6.100 1.00 93.75 74 ALA A CA 1
ATOM 565 C C . ALA A 1 74 ? 7.805 -10.683 -7.478 1.00 93.75 74 ALA A C 1
ATOM 567 O O . ALA A 1 74 ? 7.172 -11.731 -7.607 1.00 93.75 74 ALA A O 1
ATOM 568 N N . ARG A 1 75 ? 8.193 -9.950 -8.526 1.00 91.31 75 ARG A N 1
ATOM 569 C CA . ARG A 1 75 ? 7.862 -10.292 -9.917 1.00 91.31 75 ARG A CA 1
ATOM 570 C C . ARG A 1 75 ? 8.413 -11.660 -10.330 1.00 91.31 75 ARG A C 1
ATOM 572 O O . ARG A 1 75 ? 7.702 -12.437 -10.954 1.00 91.31 75 ARG A O 1
ATOM 579 N N . SER A 1 76 ? 9.651 -11.975 -9.941 1.00 91.31 76 SER A N 1
ATOM 580 C CA . SER A 1 76 ? 10.289 -13.258 -10.260 1.00 91.31 76 SER A CA 1
ATOM 581 C C . SER A 1 76 ? 9.524 -14.455 -9.696 1.00 91.31 76 SER A C 1
ATOM 583 O O . SER A 1 76 ? 9.403 -15.461 -10.382 1.00 91.31 76 SER A O 1
ATOM 585 N N . LEU A 1 77 ? 8.961 -14.340 -8.491 1.00 93.62 77 LEU A N 1
ATOM 586 C CA . LEU A 1 77 ? 8.157 -15.406 -7.888 1.00 93.62 77 LEU A CA 1
ATOM 587 C C . LEU A 1 77 ? 6.797 -15.546 -8.580 1.00 93.62 77 LEU A C 1
ATOM 589 O O . LEU A 1 77 ? 6.357 -16.664 -8.825 1.00 93.62 77 LEU A O 1
ATOM 593 N N . CYS A 1 78 ? 6.165 -14.432 -8.968 1.00 92.56 78 CYS A N 1
ATOM 594 C CA . CYS A 1 78 ? 4.942 -14.488 -9.773 1.00 92.56 78 CYS A CA 1
ATOM 595 C C . CYS A 1 78 ? 5.161 -15.193 -11.120 1.00 92.56 78 CYS A C 1
ATOM 597 O O . CYS A 1 78 ? 4.240 -15.835 -11.613 1.00 92.56 78 CYS A O 1
ATOM 599 N N . PHE A 1 79 ? 6.348 -15.047 -11.717 1.00 87.19 79 PHE A N 1
ATOM 600 C CA . PHE A 1 79 ? 6.678 -15.634 -13.019 1.00 87.19 79 PHE A CA 1
ATOM 601 C C . PHE A 1 79 ? 7.077 -17.101 -12.915 1.00 87.19 79 PHE A C 1
ATOM 603 O O . PHE A 1 79 ? 6.619 -17.920 -13.704 1.00 87.19 79 PHE A O 1
ATOM 610 N N . ASN A 1 80 ? 7.971 -17.406 -11.978 1.00 89.06 80 ASN A N 1
ATOM 611 C CA . ASN A 1 80 ? 8.674 -18.682 -11.956 1.00 89.06 80 ASN A CA 1
ATOM 612 C C . ASN A 1 80 ? 7.981 -19.722 -11.073 1.00 89.06 80 ASN A C 1
ATOM 614 O O . ASN A 1 80 ? 8.177 -20.909 -11.294 1.00 89.06 80 ASN A O 1
ATOM 618 N N . GLU A 1 81 ? 7.186 -19.280 -10.094 1.00 92.88 81 GLU A N 1
ATOM 619 C CA . GLU A 1 81 ? 6.518 -20.165 -9.140 1.00 92.88 81 GLU A CA 1
ATOM 620 C C . GLU A 1 81 ? 5.002 -20.128 -9.344 1.00 92.88 81 GLU A C 1
ATOM 622 O O . GLU A 1 81 ? 4.419 -21.023 -9.952 1.00 92.88 81 GLU A O 1
ATOM 627 N N . ASN A 1 82 ? 4.343 -19.098 -8.809 1.00 93.69 82 ASN A N 1
ATOM 628 C CA . ASN A 1 82 ? 2.915 -18.829 -8.960 1.00 93.69 82 ASN A CA 1
ATOM 629 C C . ASN A 1 82 ? 2.544 -17.524 -8.237 1.00 93.69 82 ASN A C 1
ATOM 631 O O . ASN A 1 82 ? 3.304 -16.964 -7.441 1.00 93.69 82 ASN A O 1
ATOM 635 N N . LEU A 1 83 ? 1.316 -17.062 -8.475 1.00 94.31 83 LEU A N 1
ATOM 636 C CA . LEU A 1 83 ? 0.783 -15.876 -7.812 1.00 94.31 83 LEU A CA 1
ATOM 637 C C . LEU A 1 83 ? 0.605 -16.067 -6.307 1.00 94.31 83 LEU A C 1
ATOM 639 O O . LEU A 1 83 ? 0.765 -15.098 -5.578 1.00 94.31 83 LEU A O 1
ATOM 643 N N . THR A 1 84 ? 0.311 -17.270 -5.816 1.00 93.88 84 THR A N 1
ATOM 644 C CA . THR A 1 84 ? 0.145 -17.504 -4.374 1.00 93.88 84 THR A CA 1
ATOM 645 C C . THR A 1 84 ? 1.410 -17.110 -3.613 1.00 93.88 84 THR A C 1
ATOM 647 O O . THR A 1 84 ? 1.331 -16.362 -2.647 1.00 93.88 84 THR A O 1
ATOM 650 N N . VAL A 1 85 ? 2.585 -17.530 -4.081 1.00 94.81 85 VAL A N 1
ATOM 651 C CA . VAL A 1 85 ? 3.866 -17.216 -3.428 1.00 94.81 85 VAL A CA 1
ATOM 652 C C . VAL A 1 85 ? 4.344 -15.798 -3.757 1.00 94.81 85 VAL A C 1
ATOM 654 O O . VAL A 1 85 ? 4.855 -15.091 -2.890 1.00 94.81 85 VAL A O 1
ATOM 657 N N . GLY A 1 86 ? 4.188 -15.358 -5.007 1.00 96.44 86 GLY A N 1
ATOM 658 C CA . GLY A 1 86 ? 4.723 -14.071 -5.459 1.00 96.44 86 GLY A CA 1
ATOM 659 C C . GLY A 1 86 ? 3.899 -12.840 -5.074 1.00 96.44 86 GLY A C 1
ATOM 660 O O . GLY A 1 86 ? 4.358 -11.713 -5.288 1.00 96.44 86 GLY A O 1
ATOM 661 N N . SER A 1 87 ? 2.699 -13.022 -4.517 1.00 97.81 87 SER A N 1
ATOM 662 C CA . SER A 1 87 ? 1.740 -11.940 -4.285 1.00 97.81 87 SER A CA 1
ATOM 663 C C . SER A 1 87 ? 1.178 -11.894 -2.865 1.00 97.81 87 SER A C 1
ATOM 665 O O . SER A 1 87 ? 1.344 -12.793 -2.047 1.00 97.81 87 SER A O 1
ATOM 667 N N . MET A 1 88 ? 0.457 -10.813 -2.601 1.00 98.38 88 MET A N 1
ATOM 668 C CA . MET A 1 88 ? -0.272 -10.526 -1.376 1.00 98.38 88 MET A CA 1
ATOM 669 C C . MET A 1 88 ? -1.619 -11.260 -1.289 1.00 98.38 88 MET A C 1
ATOM 671 O O . MET A 1 88 ? -2.297 -11.130 -0.274 1.00 98.38 88 MET A O 1
ATOM 675 N N . LEU A 1 89 ? -2.031 -12.034 -2.305 1.00 98.25 89 LEU A N 1
ATOM 676 C CA . LEU A 1 89 ? -3.338 -12.709 -2.305 1.00 98.25 89 LEU A CA 1
ATOM 677 C C . LEU A 1 89 ? -3.571 -13.606 -1.075 1.00 98.25 89 LEU A C 1
ATOM 679 O O . LEU A 1 89 ? -4.655 -13.506 -0.500 1.00 98.25 89 LEU A O 1
ATOM 683 N N . PRO A 1 90 ? -2.597 -14.404 -0.588 1.00 98.25 90 PRO A N 1
ATOM 684 C CA . PRO A 1 90 ? -2.800 -15.175 0.641 1.00 98.25 90 PRO A CA 1
ATOM 685 C C . PRO A 1 90 ? -3.035 -14.294 1.871 1.00 98.25 90 PRO A C 1
ATOM 687 O O . PRO A 1 90 ? -3.723 -14.699 2.803 1.00 98.25 90 PRO A O 1
ATOM 690 N N . MET A 1 91 ? -2.482 -13.076 1.887 1.00 98.50 91 MET A N 1
ATOM 691 C CA . MET A 1 91 ? -2.706 -12.132 2.983 1.00 98.50 91 MET A CA 1
ATOM 692 C C . MET A 1 91 ? -4.099 -11.518 2.925 1.00 98.50 91 MET A C 1
ATOM 694 O O . MET A 1 91 ? -4.697 -11.291 3.972 1.00 98.50 91 MET A O 1
ATOM 698 N N . LEU A 1 92 ? -4.648 -11.316 1.725 1.00 98.62 92 LEU 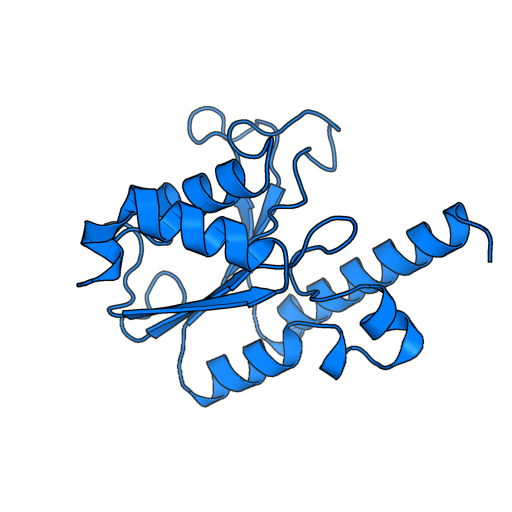A N 1
ATOM 699 C CA . LEU A 1 92 ? -6.050 -10.934 1.560 1.00 98.62 92 LEU A CA 1
ATOM 700 C C . LEU A 1 92 ? -7.000 -12.053 2.005 1.00 98.62 92 LEU A C 1
ATOM 702 O O . LEU A 1 92 ? -7.994 -11.779 2.675 1.00 98.62 92 LEU A O 1
ATOM 706 N N . GLU A 1 93 ? -6.683 -13.314 1.688 1.00 98.31 93 GLU A N 1
ATOM 707 C CA . GLU A 1 93 ? -7.433 -14.477 2.189 1.00 98.31 93 GLU A CA 1
ATOM 708 C C . GLU A 1 93 ? -7.396 -14.538 3.721 1.00 98.31 93 GLU A C 1
ATOM 710 O O . GLU A 1 93 ? -8.442 -14.660 4.361 1.00 98.31 93 GLU A O 1
ATOM 715 N N . PHE A 1 94 ? -6.211 -14.375 4.313 1.00 98.31 94 PHE A N 1
ATOM 716 C CA . PHE A 1 94 ? -6.027 -14.339 5.762 1.00 98.31 94 PHE A CA 1
ATOM 717 C C . PHE A 1 94 ? -6.786 -13.184 6.430 1.00 98.31 94 PHE A C 1
ATOM 719 O O . PHE A 1 94 ? -7.492 -13.406 7.415 1.00 98.31 94 PHE A O 1
ATOM 726 N N . ALA A 1 95 ? -6.676 -11.962 5.902 1.00 98.31 95 ALA A N 1
ATOM 727 C CA . ALA A 1 95 ? -7.361 -10.790 6.443 1.00 98.31 95 ALA A CA 1
ATOM 728 C C . ALA A 1 95 ? -8.882 -10.981 6.431 1.00 98.31 95 ALA A C 1
ATOM 730 O O . ALA A 1 95 ? -9.528 -10.817 7.466 1.00 98.31 95 ALA A O 1
ATOM 731 N N . LYS A 1 96 ? -9.435 -11.460 5.309 1.00 97.56 96 LYS A N 1
ATOM 732 C CA . LYS A 1 96 ? -10.862 -11.781 5.189 1.00 97.56 96 LYS A CA 1
ATOM 733 C C . LYS A 1 96 ? -11.299 -12.855 6.187 1.00 97.56 96 LYS A C 1
ATOM 735 O O . LYS A 1 96 ? -12.318 -12.691 6.850 1.00 97.56 96 LYS A O 1
ATOM 740 N N . ALA A 1 97 ? -10.522 -13.929 6.336 1.00 98.06 97 ALA A N 1
ATOM 741 C CA . ALA A 1 97 ? -10.824 -15.007 7.281 1.00 98.06 97 ALA A CA 1
ATOM 742 C C . ALA A 1 97 ? 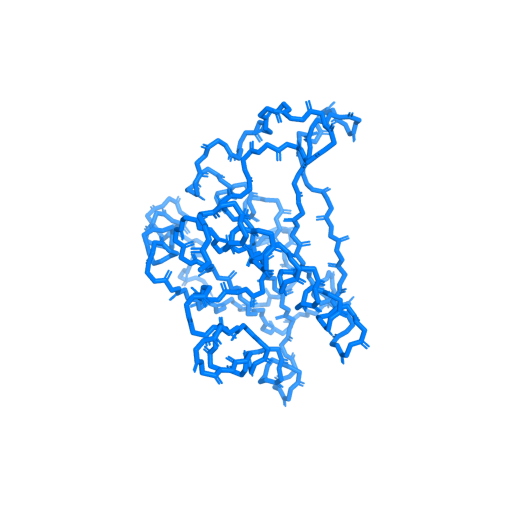-10.764 -14.564 8.756 1.00 98.06 97 ALA A C 1
ATOM 744 O O . ALA A 1 97 ? -11.358 -15.205 9.618 1.00 98.06 97 ALA A O 1
ATOM 745 N N . THR A 1 98 ? -10.050 -13.477 9.051 1.00 97.62 98 THR A N 1
ATOM 746 C CA . THR A 1 98 ? -9.832 -12.968 10.414 1.00 97.62 98 THR A CA 1
ATOM 747 C C . THR A 1 98 ? -10.543 -11.642 10.701 1.00 97.62 98 THR A C 1
ATOM 749 O O . THR A 1 98 ? -10.312 -11.057 11.764 1.00 97.62 98 THR A O 1
ATOM 752 N N . GLY A 1 99 ? -11.405 -11.184 9.783 1.00 97.25 99 GLY A N 1
ATOM 753 C CA . GLY A 1 99 ? -12.203 -9.961 9.921 1.00 97.25 99 GLY A CA 1
ATOM 754 C C . GLY A 1 99 ? -11.378 -8.673 9.967 1.00 97.25 99 GLY A C 1
ATOM 755 O O . GLY A 1 99 ? -11.778 -7.718 10.631 1.00 97.25 99 GLY A O 1
ATOM 756 N N . GLN A 1 100 ? -10.202 -8.664 9.337 1.00 98.44 100 GLN A N 1
ATOM 757 C CA . GLN A 1 100 ? -9.322 -7.497 9.302 1.00 98.44 100 GLN A CA 1
ATOM 758 C C . GLN A 1 100 ? -9.606 -6.650 8.067 1.00 98.44 100 GLN A C 1
ATOM 760 O O . GLN A 1 100 ? -9.694 -7.195 6.963 1.00 98.44 100 GLN A O 1
ATOM 765 N N . SER A 1 101 ? -9.654 -5.330 8.243 1.00 98.56 101 SER A N 1
ATOM 766 C CA . SER A 1 101 ? -9.551 -4.417 7.110 1.00 98.56 101 SER A CA 1
ATOM 767 C C . SER A 1 101 ? -8.132 -4.441 6.543 1.00 98.56 101 SER A C 1
ATOM 769 O O . SER A 1 101 ? -7.184 -4.892 7.196 1.00 98.56 101 SER A O 1
ATOM 771 N N . VAL A 1 102 ? -7.965 -3.997 5.300 1.00 98.81 102 VAL A N 1
ATOM 772 C CA . VAL A 1 102 ? -6.675 -4.043 4.604 1.00 98.81 102 VAL A CA 1
ATOM 773 C C . VAL A 1 102 ? -6.369 -2.707 3.949 1.00 98.81 102 VAL A C 1
ATOM 775 O O . VAL A 1 102 ? -7.241 -2.116 3.319 1.00 98.81 102 VAL A O 1
ATOM 778 N N . LEU A 1 103 ? -5.103 -2.291 4.014 1.00 98.75 103 LEU A N 1
ATOM 779 C CA . LEU A 1 103 ? -4.525 -1.274 3.138 1.00 98.75 103 LEU A CA 1
ATOM 780 C C . LEU A 1 103 ? -3.271 -1.821 2.450 1.00 98.75 103 LEU A C 1
ATOM 782 O O . LEU A 1 103 ? -2.356 -2.331 3.094 1.00 98.75 103 LEU A O 1
ATOM 786 N N . ILE A 1 104 ? -3.193 -1.668 1.133 1.00 98.81 104 ILE A N 1
ATOM 787 C CA . ILE A 1 104 ? -2.025 -1.988 0.313 1.00 98.81 104 ILE A CA 1
ATOM 788 C C . ILE A 1 104 ? -1.489 -0.694 -0.292 1.00 98.81 104 ILE A C 1
ATOM 790 O O . ILE A 1 104 ? -2.131 -0.089 -1.153 1.00 98.81 104 ILE A O 1
ATOM 794 N N . ALA A 1 105 ? -0.291 -0.292 0.127 1.00 98.31 105 ALA A N 1
ATOM 795 C CA . ALA A 1 105 ? 0.396 0.862 -0.448 1.00 98.31 105 ALA A CA 1
ATOM 796 C C . ALA A 1 105 ? 1.072 0.505 -1.786 1.00 98.31 105 ALA A C 1
ATOM 798 O O . ALA A 1 105 ? 1.379 -0.661 -2.044 1.00 98.31 105 ALA A O 1
ATOM 799 N N . ASN A 1 106 ? 1.387 1.511 -2.611 1.00 97.56 106 ASN A N 1
ATOM 800 C CA . ASN A 1 106 ? 2.144 1.331 -3.858 1.00 97.56 106 ASN A CA 1
ATOM 801 C C . ASN A 1 106 ? 3.403 2.221 -3.914 1.00 97.56 106 ASN A C 1
ATOM 803 O O . ASN A 1 106 ? 3.557 3.048 -4.814 1.00 97.56 106 ASN A O 1
ATOM 807 N N . PRO A 1 107 ? 4.352 2.048 -2.978 1.00 96.19 107 PRO A N 1
ATOM 808 C CA . PRO A 1 107 ? 5.475 2.967 -2.783 1.00 96.19 107 PRO A CA 1
ATOM 809 C C . PRO A 1 107 ? 6.488 3.035 -3.937 1.00 96.19 107 PRO A C 1
ATOM 811 O O . PRO A 1 107 ? 7.339 3.921 -3.937 1.00 96.19 107 PRO A O 1
ATOM 814 N N . ASN A 1 108 ? 6.431 2.119 -4.912 1.00 96.06 108 ASN A N 1
ATOM 815 C CA . ASN A 1 108 ? 7.277 2.192 -6.113 1.00 96.06 108 ASN A CA 1
ATOM 816 C C . ASN A 1 108 ? 6.649 3.028 -7.238 1.00 96.06 108 ASN A C 1
ATOM 818 O O . ASN A 1 108 ? 7.321 3.317 -8.230 1.00 96.06 108 ASN A O 1
ATOM 822 N N . MET A 1 109 ? 5.368 3.387 -7.130 1.00 94.94 109 MET A N 1
ATOM 823 C CA . MET A 1 109 ? 4.703 4.251 -8.095 1.00 94.94 109 MET A CA 1
ATOM 824 C C . MET A 1 109 ? 4.918 5.705 -7.668 1.00 94.94 109 MET A C 1
ATOM 826 O O . MET A 1 109 ? 4.273 6.202 -6.753 1.00 94.94 109 MET A O 1
ATOM 830 N N . ALA A 1 110 ? 5.875 6.373 -8.312 1.00 93.94 110 ALA A N 1
ATOM 831 C CA . ALA A 1 110 ? 6.248 7.757 -7.999 1.00 93.94 110 ALA A CA 1
ATOM 832 C C . ALA A 1 110 ? 5.718 8.781 -9.018 1.00 93.94 110 ALA A C 1
ATOM 834 O O . ALA A 1 110 ? 5.867 9.988 -8.831 1.00 93.94 110 ALA A O 1
ATOM 835 N N . LYS A 1 111 ? 5.142 8.301 -10.123 1.00 95.38 111 LYS A N 1
ATOM 836 C CA . LYS A 1 111 ? 4.637 9.108 -11.233 1.00 95.38 111 LYS A CA 1
ATOM 837 C C . LYS A 1 111 ? 3.218 8.684 -11.571 1.00 95.38 111 LYS A C 1
ATOM 839 O O . LYS A 1 111 ? 2.901 7.497 -11.501 1.00 95.38 111 LYS A O 1
ATOM 844 N N . ASP A 1 112 ? 2.410 9.656 -11.960 1.00 95.56 112 ASP A N 1
ATOM 845 C CA . ASP A 1 112 ? 1.075 9.430 -12.496 1.00 95.56 112 ASP A CA 1
ATOM 846 C C . ASP A 1 112 ? 1.177 8.623 -13.800 1.00 95.56 112 ASP A C 1
ATOM 848 O O . ASP A 1 112 ? 1.943 9.009 -14.689 1.00 95.56 112 ASP A O 1
ATOM 852 N N . PRO A 1 113 ? 0.451 7.497 -13.930 1.00 92.44 113 PRO A N 1
ATOM 853 C CA . PRO A 1 113 ? 0.547 6.644 -15.111 1.00 92.44 113 PRO A CA 1
ATOM 854 C C . PRO A 1 113 ? -0.006 7.304 -16.380 1.00 92.44 113 PRO A C 1
ATOM 856 O O . PRO A 1 113 ? 0.353 6.873 -17.472 1.00 92.44 113 PRO A O 1
ATOM 859 N N . LEU A 1 114 ? -0.866 8.323 -16.259 1.00 92.88 114 LEU A N 1
ATOM 860 C CA . LEU A 1 114 ? -1.451 9.028 -17.401 1.00 92.88 114 LEU A CA 1
ATOM 861 C C . LEU A 1 114 ? -0.562 10.178 -17.871 1.00 92.88 114 LEU A C 1
ATOM 863 O O . LEU A 1 114 ? -0.272 10.291 -19.059 1.00 92.88 114 LEU A O 1
ATOM 867 N N . SER A 1 115 ? -0.134 11.040 -16.948 1.00 93.69 115 SER A N 1
ATOM 868 C CA . SER A 1 115 ? 0.644 12.238 -17.291 1.00 93.69 115 SER A CA 1
ATOM 869 C C . SER A 1 115 ? 2.160 12.018 -17.283 1.00 93.69 115 SER A C 1
ATOM 871 O O . SER A 1 115 ? 2.902 12.826 -17.839 1.00 93.69 115 SER A O 1
ATOM 873 N N . GLY A 1 116 ? 2.651 10.962 -16.625 1.00 94.50 116 GLY A N 1
ATOM 874 C CA . GLY A 1 116 ? 4.081 10.728 -16.395 1.00 94.50 116 GLY A CA 1
ATOM 875 C C . GLY A 1 116 ? 4.727 11.710 -15.408 1.00 94.50 116 GLY A C 1
ATOM 876 O O . GLY A 1 116 ? 5.936 11.633 -15.160 1.00 94.50 116 GLY A O 1
ATOM 877 N N . VAL A 1 117 ? 3.944 12.627 -14.833 1.00 95.38 117 VAL A N 1
ATOM 878 C CA . VAL A 1 117 ? 4.411 13.649 -13.892 1.00 95.38 117 VAL A CA 1
ATOM 879 C C . VAL A 1 117 ? 4.626 13.022 -12.517 1.00 95.38 117 VAL A C 1
ATOM 881 O O . VAL A 1 117 ? 3.866 12.157 -12.082 1.00 95.38 117 VAL A O 1
ATOM 884 N N . ALA A 1 118 ? 5.685 13.447 -11.826 1.00 94.94 118 ALA A N 1
ATOM 885 C CA . ALA A 1 118 ? 5.959 13.002 -10.465 1.00 94.94 118 ALA A CA 1
ATOM 886 C C . ALA A 1 118 ? 4.827 13.416 -9.517 1.00 94.94 118 ALA A C 1
ATOM 888 O O . ALA A 1 118 ? 4.382 14.564 -9.534 1.00 94.94 118 ALA A O 1
ATOM 889 N N . VAL A 1 119 ? 4.387 12.485 -8.675 1.00 94.62 119 VAL A N 1
ATOM 890 C CA . VAL A 1 119 ? 3.344 12.745 -7.682 1.00 94.62 119 VAL A CA 1
ATOM 891 C C . VAL A 1 119 ? 3.989 13.360 -6.436 1.00 94.62 119 VAL A C 1
ATOM 893 O O . VAL A 1 119 ? 4.907 12.750 -5.867 1.00 94.62 119 VAL A O 1
ATOM 896 N N . PRO A 1 120 ? 3.547 14.554 -5.992 1.00 91.31 120 PRO A N 1
ATOM 897 C CA . PRO A 1 120 ? 4.015 15.153 -4.747 1.00 91.31 120 PRO A CA 1
ATOM 898 C C . PRO A 1 120 ? 3.915 14.167 -3.580 1.00 91.31 120 PRO A C 1
ATOM 900 O O . PRO A 1 120 ? 2.992 13.360 -3.511 1.00 91.31 120 PRO A O 1
ATOM 903 N N . ASN A 1 121 ? 4.893 14.196 -2.674 1.00 87.81 121 ASN A N 1
ATOM 904 C CA . ASN A 1 121 ? 4.971 13.292 -1.516 1.00 87.81 121 ASN A CA 1
ATOM 905 C C . ASN A 1 121 ? 5.069 11.786 -1.848 1.00 87.81 121 ASN A C 1
ATOM 907 O O . ASN A 1 121 ? 5.109 10.970 -0.937 1.00 87.81 121 ASN A O 1
ATOM 911 N N . CYS A 1 122 ? 5.213 11.398 -3.121 1.00 91.06 122 CYS A N 1
ATOM 912 C CA . CYS A 1 122 ? 5.412 10.003 -3.544 1.00 91.06 122 CYS A CA 1
ATOM 913 C C . CYS A 1 122 ? 6.747 9.779 -4.278 1.00 91.06 122 CYS A C 1
ATOM 915 O O . CYS A 1 122 ? 6.970 8.720 -4.854 1.00 91.06 122 CYS A O 1
ATOM 917 N N . GLY A 1 123 ? 7.663 10.756 -4.253 1.00 88.38 123 GLY A N 1
ATOM 918 C CA . GLY A 1 123 ? 8.948 10.679 -4.965 1.00 88.38 123 GLY A CA 1
ATOM 919 C C . GLY A 1 123 ? 9.896 9.573 -4.477 1.00 88.38 123 GLY A C 1
ATOM 920 O O . GLY A 1 123 ? 10.824 9.197 -5.190 1.00 88.38 123 GLY A O 1
ATOM 921 N N . THR A 1 124 ? 9.669 9.031 -3.278 1.00 93.62 124 THR A N 1
ATOM 922 C CA . THR A 1 124 ? 10.392 7.873 -2.733 1.00 93.62 124 THR A CA 1
ATOM 923 C C . THR A 1 124 ? 9.433 6.941 -2.000 1.00 93.62 124 THR A C 1
ATOM 925 O O . THR A 1 124 ? 8.376 7.378 -1.539 1.00 93.62 124 THR A O 1
ATOM 928 N N . MET A 1 125 ? 9.839 5.680 -1.801 1.00 95.69 125 MET A N 1
ATOM 929 C CA . MET A 1 125 ? 9.041 4.716 -1.034 1.00 95.69 125 MET A CA 1
ATOM 930 C C . MET A 1 125 ? 8.708 5.226 0.375 1.00 95.69 125 MET A C 1
ATOM 932 O O . MET A 1 125 ? 7.575 5.101 0.826 1.00 95.69 125 MET A O 1
ATOM 936 N N . SER A 1 126 ? 9.682 5.826 1.071 1.00 95.56 126 SER A N 1
ATOM 937 C CA . SER A 1 126 ? 9.463 6.358 2.418 1.00 95.56 126 SER A CA 1
ATOM 938 C C . SER A 1 126 ? 8.521 7.558 2.421 1.00 95.56 126 SER A C 1
ATOM 940 O O . SER A 1 126 ? 7.684 7.638 3.310 1.00 95.56 126 SER A O 1
ATOM 942 N N . MET A 1 127 ? 8.617 8.463 1.438 1.00 95.38 127 MET A N 1
ATOM 943 C CA . MET A 1 127 ? 7.676 9.586 1.328 1.00 95.38 127 MET A CA 1
ATOM 944 C C . MET A 1 127 ? 6.249 9.086 1.086 1.00 95.38 127 MET A C 1
ATOM 946 O O . MET A 1 127 ? 5.344 9.501 1.802 1.00 95.38 127 MET A O 1
ATOM 950 N N . HIS A 1 128 ? 6.065 8.129 0.170 1.00 96.56 128 HIS A N 1
ATOM 951 C CA . HIS A 1 128 ? 4.749 7.540 -0.077 1.00 96.56 128 HIS A CA 1
ATOM 952 C C . HIS A 1 128 ? 4.190 6.875 1.188 1.00 96.56 128 HIS A C 1
ATOM 954 O O . HIS A 1 128 ? 3.057 7.131 1.570 1.00 96.56 128 HIS A O 1
ATOM 960 N N . CYS A 1 129 ? 4.988 6.067 1.892 1.00 97.12 129 CYS A N 1
ATOM 961 C CA . CYS A 1 129 ? 4.538 5.420 3.125 1.00 97.12 129 CYS A CA 1
ATOM 962 C C . CYS A 1 129 ? 4.173 6.429 4.228 1.00 97.12 129 CYS A C 1
ATOM 964 O O . CYS A 1 129 ? 3.199 6.197 4.938 1.00 97.12 129 CYS A O 1
ATOM 966 N N . LYS A 1 130 ? 4.906 7.545 4.358 1.00 96.31 130 LYS A N 1
ATOM 967 C CA . LYS A 1 130 ? 4.554 8.638 5.283 1.00 96.31 130 LYS A CA 1
ATOM 968 C C . LYS A 1 130 ? 3.231 9.293 4.914 1.00 96.31 130 LYS A C 1
ATOM 970 O O . LYS A 1 130 ? 2.369 9.425 5.770 1.00 96.31 130 LYS A O 1
ATOM 975 N N . TYR A 1 131 ? 3.046 9.609 3.634 1.00 95.94 131 TYR A N 1
ATOM 976 C CA . TYR A 1 131 ? 1.781 10.136 3.133 1.00 95.94 131 TYR A CA 1
ATOM 977 C C . TYR A 1 131 ? 0.617 9.187 3.470 1.00 95.94 131 TYR A C 1
ATOM 979 O O . TYR A 1 131 ? -0.405 9.606 4.004 1.00 95.94 131 TYR A O 1
ATOM 987 N N . ILE A 1 132 ? 0.781 7.882 3.231 1.00 97.25 132 ILE A N 1
ATOM 988 C CA . ILE A 1 132 ? -0.239 6.888 3.588 1.00 97.25 132 ILE A CA 1
ATOM 989 C C . ILE A 1 132 ? -0.496 6.858 5.095 1.00 97.25 132 ILE A C 1
ATOM 991 O O . ILE A 1 132 ? -1.650 6.772 5.511 1.00 97.25 132 ILE A O 1
ATOM 995 N N . TRP A 1 133 ? 0.551 6.970 5.912 1.00 96.88 133 TRP A N 1
ATOM 996 C CA . TRP A 1 133 ? 0.391 7.054 7.357 1.00 96.88 133 TRP A CA 1
ATOM 997 C C . TRP A 1 133 ? -0.471 8.252 7.760 1.00 96.88 133 TRP A C 1
ATOM 999 O O . TRP A 1 133 ? -1.524 8.083 8.367 1.00 96.88 133 TRP A O 1
ATOM 1009 N N . GLU A 1 134 ? -0.075 9.451 7.348 1.00 95.1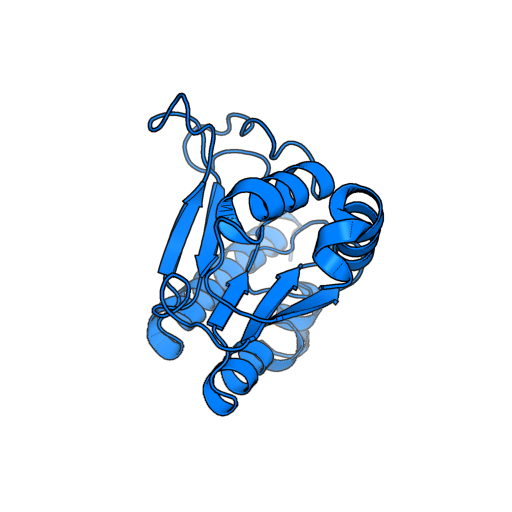2 134 GLU A N 1
ATOM 1010 C CA . GLU A 1 134 ? -0.709 10.709 7.747 1.00 95.12 134 GLU A CA 1
ATOM 1011 C C . GLU A 1 134 ? -2.164 10.821 7.275 1.00 95.12 134 GLU A C 1
ATOM 1013 O O . GLU A 1 134 ? -3.012 11.333 8.009 1.00 95.12 134 GLU A O 1
ATOM 1018 N N . HIS A 1 135 ? -2.467 10.312 6.078 1.00 95.44 135 HIS A N 1
ATOM 1019 C CA . HIS A 1 135 ? -3.777 10.478 5.451 1.00 95.44 135 HIS A CA 1
ATOM 1020 C C . HIS A 1 135 ? -4.749 9.311 5.671 1.00 95.44 135 HIS A C 1
ATOM 1022 O O . HIS A 1 135 ? -5.956 9.533 5.571 1.00 95.44 135 HIS A O 1
ATOM 1028 N N . PHE A 1 136 ? -4.260 8.100 5.965 1.00 96.94 136 PHE A N 1
ATOM 1029 C CA . PHE A 1 136 ? -5.105 6.900 6.044 1.00 96.94 136 PHE A CA 1
ATOM 1030 C C . PHE A 1 136 ? -4.938 6.084 7.324 1.00 96.94 136 PHE A C 1
ATOM 1032 O O . PHE A 1 136 ? -5.911 5.471 7.749 1.00 96.94 136 PHE A O 1
ATOM 1039 N N . LEU A 1 137 ? -3.740 6.024 7.917 1.00 96.44 137 LEU A N 1
ATOM 1040 C CA . LEU A 1 137 ? -3.450 5.084 9.014 1.00 96.44 137 LEU A CA 1
ATOM 1041 C C . LEU A 1 137 ? -3.313 5.744 10.386 1.00 96.44 137 LEU A C 1
ATOM 1043 O O . LEU A 1 137 ? -3.413 5.045 11.390 1.00 96.44 137 LEU A O 1
ATOM 1047 N N . SER A 1 138 ? -3.093 7.057 10.443 1.00 94.12 138 SER A N 1
ATOM 1048 C CA . SER A 1 138 ? -3.017 7.796 11.702 1.00 94.12 138 SER A CA 1
ATOM 1049 C C . SER A 1 138 ? -4.305 7.635 12.508 1.00 94.12 13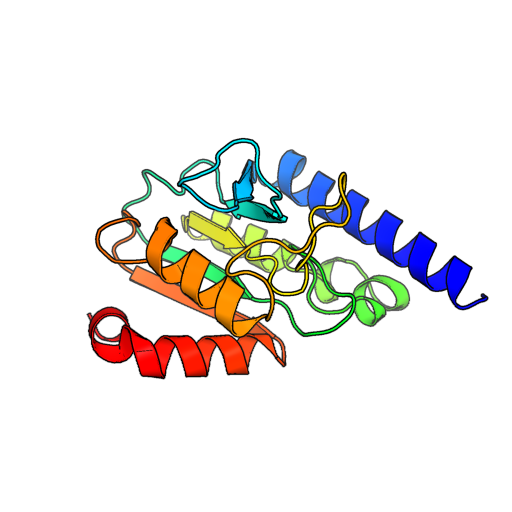8 SER A C 1
ATOM 1051 O O . SER A 1 138 ? -5.388 7.403 11.956 1.00 94.12 138 SER A O 1
ATOM 1053 N N . LYS A 1 139 ? -4.203 7.783 13.830 1.00 89.62 139 LYS A N 1
ATOM 1054 C CA . LYS A 1 139 ? -5.319 7.529 14.762 1.00 89.62 139 LYS A CA 1
ATOM 1055 C C . LYS A 1 139 ? -6.583 8.341 14.455 1.00 89.62 139 LYS A C 1
ATOM 1057 O O . LYS A 1 139 ? -7.691 7.906 14.740 1.00 89.62 139 LYS A O 1
ATOM 1062 N N . GLU A 1 140 ? -6.421 9.531 13.887 1.00 90.56 140 GLU A N 1
ATOM 1063 C CA . GLU A 1 140 ? -7.536 10.409 13.514 1.00 90.56 140 GLU A CA 1
ATOM 1064 C C . GLU A 1 140 ? -8.216 10.005 12.198 1.00 90.56 140 GLU A C 1
ATOM 1066 O O . GLU A 1 140 ? -9.315 10.475 11.903 1.00 90.56 140 GLU A O 1
ATOM 1071 N N . LYS A 1 141 ? -7.550 9.189 11.374 1.00 94.00 141 LYS A N 1
ATOM 1072 C CA . LYS A 1 141 ? -7.988 8.833 10.017 1.00 94.00 141 LYS A CA 1
ATOM 1073 C C . LYS A 1 141 ? -8.448 7.387 9.907 1.00 94.00 141 LYS A C 1
ATOM 1075 O O . LYS A 1 141 ? -9.380 7.115 9.155 1.00 94.00 141 LYS A O 1
ATOM 1080 N N . CYS A 1 142 ? -7.812 6.480 10.643 1.00 95.00 142 CYS A N 1
ATOM 1081 C CA . CYS A 1 142 ? -8.124 5.060 10.622 1.00 95.00 142 CYS A CA 1
ATOM 1082 C C . CYS A 1 142 ? -9.077 4.695 11.771 1.00 95.00 142 CYS A C 1
ATOM 1084 O O . CYS A 1 142 ? -8.715 4.888 12.931 1.00 95.00 142 CYS A O 1
ATOM 1086 N N . PRO A 1 143 ? -10.263 4.125 11.495 1.00 96.00 143 PRO A N 1
ATOM 1087 C CA . PRO A 1 143 ? -11.164 3.657 12.549 1.00 96.00 143 PRO A CA 1
ATOM 1088 C C . PRO A 1 143 ? -10.639 2.427 13.298 1.00 96.00 143 PRO A C 1
ATOM 1090 O O . PRO A 1 143 ? -11.096 2.152 14.408 1.00 96.00 143 PRO A O 1
ATOM 1093 N N . ALA A 1 144 ? -9.727 1.663 12.687 1.00 96.38 144 ALA A N 1
ATOM 1094 C CA . ALA A 1 144 ? -9.205 0.434 13.264 1.00 96.38 144 ALA A CA 1
ATOM 1095 C C . ALA A 1 144 ? -8.483 0.718 14.588 1.00 96.38 144 ALA A C 1
ATOM 1097 O O . ALA A 1 144 ? -7.640 1.607 14.684 1.00 96.38 144 ALA A O 1
ATOM 1098 N N . THR A 1 145 ? -8.779 -0.085 15.606 1.00 93.69 145 THR A N 1
ATOM 1099 C CA . THR A 1 145 ? -8.184 0.050 16.944 1.00 93.69 145 THR A CA 1
ATOM 1100 C C . THR A 1 145 ? -6.775 -0.522 17.035 1.00 93.69 145 THR A C 1
ATOM 1102 O O . THR A 1 145 ? -6.066 -0.249 17.997 1.00 93.69 145 THR A O 1
ATOM 1105 N N . SER A 1 146 ? -6.355 -1.320 16.053 1.00 93.94 146 SER A N 1
ATOM 1106 C CA . SER A 1 146 ? -5.010 -1.886 16.002 1.00 93.94 146 SER A CA 1
ATOM 1107 C C . SER A 1 146 ? -4.538 -2.063 14.563 1.00 93.94 146 SER A C 1
ATOM 1109 O O . SER A 1 146 ? -5.293 -2.493 13.688 1.00 93.94 146 SER A O 1
ATOM 1111 N N . LEU A 1 147 ? -3.262 -1.755 14.328 1.00 95.38 147 LEU A N 1
ATOM 1112 C CA . LEU A 1 147 ? -2.607 -1.894 13.033 1.00 95.38 147 LEU A CA 1
ATOM 1113 C C . LEU A 1 147 ? -1.562 -3.010 13.081 1.00 95.38 147 LEU A C 1
ATOM 1115 O O . LEU A 1 147 ? -0.783 -3.119 14.025 1.00 95.38 147 LEU A O 1
ATOM 1119 N N . SER A 1 148 ? -1.501 -3.819 12.028 1.00 95.75 148 SER A N 1
ATOM 1120 C CA . SER A 1 148 ? -0.418 -4.775 11.786 1.00 95.75 148 SER A CA 1
ATOM 1121 C C . SER A 1 148 ? 0.225 -4.472 10.443 1.00 95.75 148 SER A C 1
ATOM 1123 O O . SER A 1 148 ? -0.478 -4.317 9.452 1.00 95.75 148 SER A O 1
ATOM 1125 N N . ILE A 1 149 ? 1.555 -4.404 10.384 1.00 97.12 149 ILE A N 1
ATOM 1126 C CA . ILE A 1 149 ? 2.282 -4.146 9.135 1.00 97.12 149 ILE A CA 1
ATOM 1127 C C . ILE A 1 149 ? 3.001 -5.419 8.703 1.00 97.12 149 ILE A C 1
ATOM 1129 O O . ILE A 1 149 ? 3.853 -5.930 9.428 1.00 97.12 149 ILE A O 1
ATOM 1133 N N . MET A 1 150 ? 2.711 -5.890 7.492 1.00 97.75 150 MET A N 1
ATOM 1134 C CA . MET A 1 150 ? 3.496 -6.919 6.822 1.00 97.75 150 MET A CA 1
ATOM 1135 C C . MET A 1 150 ? 4.260 -6.302 5.656 1.00 97.75 150 MET A C 1
ATOM 1137 O O . MET A 1 150 ? 3.681 -5.702 4.749 1.00 97.75 150 MET A O 1
ATOM 1141 N N . ALA A 1 151 ? 5.579 -6.458 5.679 1.00 96.69 151 ALA A N 1
ATOM 1142 C CA . ALA A 1 151 ? 6.459 -5.810 4.725 1.00 96.69 151 ALA A CA 1
ATOM 1143 C C . ALA A 1 151 ? 7.495 -6.774 4.147 1.00 96.69 151 ALA A C 1
ATOM 1145 O O . ALA A 1 151 ? 8.040 -7.616 4.859 1.00 96.69 151 ALA A O 1
ATOM 1146 N N . HIS A 1 152 ? 7.812 -6.601 2.864 1.00 94.38 152 HIS A N 1
ATOM 1147 C CA . HIS A 1 152 ? 8.838 -7.377 2.171 1.00 94.38 152 HIS A CA 1
ATOM 1148 C C . HIS A 1 152 ? 10.029 -6.492 1.777 1.00 94.38 152 HIS A C 1
ATOM 1150 O O . HIS A 1 152 ? 9.860 -5.440 1.159 1.00 94.38 152 HIS A O 1
ATOM 1156 N N . SER A 1 153 ? 11.255 -6.928 2.093 1.00 93.12 153 SER A N 1
ATOM 1157 C CA . SER A 1 153 ? 12.507 -6.264 1.693 1.00 93.12 153 SER A CA 1
ATOM 1158 C C . SER A 1 153 ? 12.509 -4.749 1.996 1.00 93.12 153 SER A C 1
ATOM 1160 O O . SER A 1 153 ? 12.459 -4.349 3.158 1.00 93.12 153 SER A O 1
ATOM 1162 N N . ALA A 1 154 ? 12.546 -3.885 0.972 1.00 93.19 154 ALA A N 1
ATOM 1163 C CA . ALA A 1 154 ? 12.542 -2.432 1.125 1.00 93.19 154 ALA A CA 1
ATOM 1164 C C . ALA A 1 154 ? 11.325 -1.889 1.891 1.00 93.19 154 ALA A C 1
ATOM 1166 O O . ALA A 1 154 ? 11.471 -0.871 2.567 1.00 93.19 154 ALA A O 1
ATOM 1167 N N . GLY A 1 155 ? 10.186 -2.589 1.869 1.00 94.69 155 GLY A N 1
ATOM 1168 C CA . GLY A 1 155 ? 9.039 -2.263 2.711 1.00 94.69 155 GLY A CA 1
ATOM 1169 C C . GLY A 1 155 ? 9.398 -2.253 4.200 1.00 94.69 155 GLY A C 1
ATOM 1170 O O . GLY A 1 155 ? 8.939 -1.380 4.923 1.00 94.69 155 GLY A O 1
ATOM 1171 N N . GLY A 1 156 ? 10.299 -3.133 4.655 1.00 95.69 156 GLY A N 1
ATOM 1172 C CA . GLY A 1 156 ? 10.770 -3.146 6.046 1.00 95.69 156 GLY A CA 1
ATOM 1173 C C . GLY A 1 156 ? 11.545 -1.881 6.433 1.00 95.69 156 GLY A C 1
ATOM 1174 O O . GLY A 1 156 ? 11.431 -1.402 7.559 1.00 95.69 156 GLY A O 1
ATOM 1175 N N . ARG A 1 157 ? 12.274 -1.269 5.487 1.00 95.38 157 ARG A N 1
ATOM 1176 C CA . ARG A 1 157 ? 12.917 0.043 5.704 1.00 95.38 157 ARG A CA 1
ATOM 1177 C C . ARG A 1 157 ? 11.885 1.163 5.821 1.00 95.38 157 ARG A C 1
ATOM 1179 O O . ARG A 1 157 ? 12.063 2.067 6.638 1.00 95.38 157 ARG A O 1
ATOM 1186 N N . CYS A 1 158 ? 10.807 1.096 5.039 1.00 96.50 158 CYS A N 1
ATOM 1187 C CA . CYS A 1 158 ? 9.679 2.008 5.197 1.00 96.50 158 CYS A CA 1
ATOM 1188 C C . CYS A 1 158 ? 9.027 1.830 6.570 1.00 96.50 158 CYS A C 1
ATOM 1190 O O . CYS A 1 158 ? 8.852 2.824 7.263 1.00 96.50 158 CYS A O 1
ATOM 1192 N N . THR A 1 159 ? 8.780 0.593 7.013 1.00 96.50 159 THR A N 1
ATOM 1193 C CA . THR A 1 159 ? 8.261 0.305 8.359 1.00 96.50 159 THR A CA 1
ATOM 1194 C C . THR A 1 159 ? 9.155 0.887 9.453 1.00 96.50 159 THR A C 1
ATOM 1196 O O . THR A 1 159 ? 8.659 1.552 10.354 1.00 96.50 159 THR A O 1
ATOM 1199 N N . ALA A 1 160 ? 10.477 0.711 9.360 1.00 96.00 160 ALA A N 1
ATOM 1200 C CA . ALA A 1 160 ? 11.414 1.285 10.328 1.00 96.00 160 ALA A CA 1
ATOM 1201 C C . ALA A 1 160 ? 11.387 2.825 10.336 1.00 96.00 160 ALA A C 1
ATOM 1203 O O . ALA A 1 160 ? 11.496 3.442 11.393 1.00 96.00 160 ALA A O 1
ATOM 1204 N N . THR A 1 161 ? 11.218 3.445 9.164 1.00 95.62 161 THR A N 1
ATOM 1205 C CA . THR A 1 161 ? 11.067 4.903 9.037 1.00 95.62 161 THR A CA 1
ATOM 1206 C C . THR A 1 161 ? 9.768 5.376 9.688 1.00 95.62 161 THR A C 1
ATOM 1208 O O . THR A 1 161 ? 9.800 6.303 10.489 1.00 95.62 161 THR A O 1
ATOM 1211 N N . LEU A 1 162 ? 8.648 4.705 9.403 1.00 96.06 162 LEU A N 1
ATOM 1212 C CA . LEU A 1 162 ? 7.355 5.002 10.021 1.00 96.06 162 LEU A CA 1
ATOM 1213 C C . LEU A 1 162 ? 7.421 4.866 11.544 1.00 96.06 162 LEU A C 1
ATOM 1215 O O . LEU A 1 162 ? 6.992 5.765 12.255 1.00 96.06 162 LEU A O 1
ATOM 1219 N N . PHE A 1 163 ? 8.032 3.794 12.051 1.00 94.88 163 PHE A N 1
ATOM 1220 C CA . PHE A 1 163 ? 8.206 3.603 13.489 1.00 94.88 163 PHE A CA 1
ATOM 1221 C C . PHE A 1 163 ? 9.052 4.710 14.126 1.00 94.88 163 PHE A C 1
ATOM 1223 O O . PHE A 1 163 ? 8.751 5.158 15.228 1.00 94.88 163 PHE A O 1
ATOM 1230 N N . LYS A 1 164 ? 10.119 5.156 13.454 1.00 94.94 164 LYS A N 1
ATOM 1231 C CA . LYS A 1 164 ? 10.965 6.245 13.953 1.00 94.94 164 LYS A CA 1
ATOM 1232 C C . LYS A 1 164 ? 10.190 7.561 14.045 1.00 94.94 164 LYS A C 1
ATOM 1234 O O . LYS A 1 164 ? 10.324 8.259 15.048 1.00 94.94 164 LYS A O 1
ATOM 1239 N N . ASP A 1 165 ? 9.410 7.880 13.018 1.00 94.56 165 ASP A N 1
ATOM 1240 C CA . ASP A 1 165 ? 8.780 9.192 12.874 1.00 94.56 165 ASP A CA 1
ATOM 1241 C C . ASP A 1 165 ? 7.433 9.287 13.615 1.00 94.56 165 ASP A C 1
ATOM 1243 O O . ASP A 1 165 ? 7.117 10.337 14.165 1.00 94.56 165 ASP A O 1
ATOM 1247 N N . TYR A 1 166 ? 6.692 8.178 13.724 1.00 93.81 166 TYR A N 1
ATOM 1248 C CA . TYR A 1 166 ? 5.366 8.105 14.359 1.00 93.81 166 TYR A CA 1
ATOM 1249 C C . TYR A 1 166 ? 5.342 7.164 15.574 1.00 93.81 166 TYR A C 1
ATOM 1251 O O . TYR A 1 166 ? 4.321 6.562 15.906 1.00 93.81 166 TYR A O 1
ATOM 1259 N N . ARG A 1 167 ? 6.476 7.024 16.275 1.00 89.44 167 ARG A N 1
ATOM 1260 C CA . ARG A 1 167 ? 6.659 6.088 17.403 1.00 89.44 167 ARG A CA 1
ATOM 1261 C C . ARG A 1 167 ? 5.530 6.126 18.437 1.00 89.44 167 ARG A C 1
ATOM 1263 O O . ARG A 1 167 ? 5.156 5.085 18.967 1.00 89.44 167 ARG A O 1
ATOM 1270 N N . ALA A 1 168 ? 5.035 7.320 18.758 1.00 87.75 168 ALA A N 1
ATOM 1271 C CA . ALA A 1 168 ? 3.998 7.512 19.768 1.00 87.75 168 ALA A CA 1
ATOM 1272 C C . ALA A 1 168 ? 2.646 6.902 19.363 1.00 87.75 168 ALA A C 1
ATOM 1274 O O . ALA A 1 168 ? 1.895 6.487 20.241 1.00 87.75 168 ALA A O 1
ATOM 1275 N N . GLU A 1 169 ? 2.349 6.834 18.064 1.00 86.88 169 GLU A N 1
ATOM 1276 C CA . GLU A 1 169 ? 1.139 6.202 17.528 1.00 86.88 169 GLU A CA 1
ATOM 1277 C C . GLU A 1 169 ? 1.300 4.680 17.394 1.00 86.88 169 GLU A C 1
ATOM 1279 O O . GLU A 1 169 ? 0.338 3.950 17.574 1.00 86.88 169 GLU A O 1
ATOM 1284 N N . PHE A 1 170 ? 2.519 4.186 17.145 1.00 78.81 170 PHE A N 1
ATOM 1285 C CA . PHE A 1 170 ? 2.812 2.748 17.016 1.00 78.81 170 PHE A CA 1
ATOM 1286 C C . PHE A 1 170 ? 2.687 1.939 18.316 1.00 78.81 170 PHE A C 1
ATOM 1288 O O . PHE A 1 170 ? 2.604 0.715 18.261 1.00 78.81 170 PHE A O 1
ATOM 1295 N N . LEU A 1 171 ? 2.801 2.596 19.471 1.00 73.56 171 LEU A N 1
ATOM 1296 C CA . LEU A 1 171 ? 2.865 1.947 20.788 1.00 73.56 171 LEU A CA 1
ATOM 1297 C C . LEU A 1 171 ? 1.561 2.065 21.592 1.00 73.56 171 LEU A C 1
ATOM 1299 O O . LEU A 1 171 ? 1.541 1.665 22.756 1.00 73.56 171 LEU A O 1
ATOM 1303 N N . GLN A 1 172 ? 0.520 2.647 20.998 1.00 60.53 172 GLN A N 1
ATOM 1304 C CA . GLN A 1 172 ? -0.829 2.726 21.565 1.00 60.53 172 GLN A CA 1
ATOM 1305 C C . GLN A 1 172 ? -1.688 1.581 21.040 1.00 60.53 172 GLN A C 1
ATOM 1307 O O . GLN A 1 172 ? -2.544 1.125 21.827 1.00 60.53 172 GLN A O 1
#

pLDDT: mean 94.47, std 4.91, range [60.53, 98.88]

Secondary structure (DSSP, 8-state):
--HHHHHHHHHHHHHHHHHHHHHHH-PEEEEEE-TT-TTS-EEEEEE-TTTTT--SEEEEEE--STT--TTBS-HHHHHHT-HHHHBSHHHHHHHHHTT-EEEE--TT--B-TTT-PBPTT-SSHHHHHHHHIIIIISTTT---SEEEEEE-THHHHHHHHHHHHSHHHHT-

Radius of gyration: 15.55 Å; chains: 1; bounding box: 30×41×46 Å

Organism: NCBI:txid182087

Sequence (172 aa):
MTLAEYEAVGDLITGYLQNVMKNRFGMQEIWVGDSANPNGPKVNIFVSDDFFVNMGRCLVLLQGTGACRAGMWARSLCFNENLTVGSMLPMLEFAKATGQSVLIANPNMAKDPLSGVAVPNCGTMSMHCKYIWEHFLSKEKCPATSLSIMAHSAGGRCTATLFKDYRAEFLQ

InterPro domains:
  IPR048263 Arb2 [PTHR21357] (2-172)
  IPR053858 Arb2 domain [PF22749] (21-162)

Foldseek 3Di:
DDPVVLLVVLVVLVVVQVVCCCPVLVKDKDWDFDPVCPVDATDIKTKHPCFQPDQAEEEEEAEAEDSDFFFFNDSCCCPPPRSVVGGCVVVSVVCVVVVHIYITFGLRPQTRPPPRHGGPLSNGSLSRLVVCCVQDVAPVHTSYPYYDYDYHHVRVVSVVSCCVVVVVRNVD